Protein AF-A0A930FH97-F1 (afdb_monomer_lite)

Foldseek 3Di:
DKKKWFADPVRPDIDIDDDPALLRVLVVCCVVQLAPDCLPCVGLLVVLLLVQDVVSVVCVVVVVNVVNVVDDVVVSSVPDDRVSSVVRSVSSCVRTNPMDMDDD

Radius of gyration: 14.09 Å; chains: 1; bounding box: 32×29×38 Å

pLDDT: mean 94.93, std 4.22, range [73.31, 98.31]

Structure (mmCIF, N/CA/C/O backbone):
data_AF-A0A930FH97-F1
#
_entry.id   AF-A0A930FH97-F1
#
loop_
_atom_site.group_PDB
_atom_site.id
_atom_site.type_symbol
_atom_site.label_atom_id
_atom_site.label_alt_id
_atom_site.label_comp_id
_atom_site.label_asym_id
_atom_site.label_entity_id
_atom_site.label_seq_id
_atom_site.pdbx_PDB_ins_code
_atom_site.Cartn_x
_atom_site.Cartn_y
_atom_site.Cartn_z
_atom_site.occupancy
_atom_site.B_iso_or_equiv
_atom_site.auth_seq_id
_atom_site.auth_comp_id
_atom_site.auth_asym_id
_atom_site.auth_atom_id
_atom_site.pdbx_PDB_model_num
ATOM 1 N N . MET A 1 1 ? -4.223 12.915 -12.796 1.00 92.00 1 MET A N 1
ATOM 2 C CA . MET A 1 1 ? -3.837 11.522 -13.110 1.00 92.00 1 MET A CA 1
ATOM 3 C C . MET A 1 1 ? -2.421 11.272 -12.602 1.00 92.00 1 MET A C 1
ATOM 5 O O . MET A 1 1 ? -1.574 12.153 -12.712 1.00 92.00 1 MET A O 1
ATOM 9 N N . ILE A 1 2 ? -2.142 10.097 -12.043 1.00 96.81 2 ILE A N 1
ATOM 10 C CA . ILE A 1 2 ? -0.830 9.732 -11.492 1.00 96.81 2 ILE A CA 1
ATOM 11 C C . ILE A 1 2 ? -0.164 8.732 -12.429 1.00 96.81 2 ILE A C 1
ATOM 13 O O . ILE A 1 2 ? -0.766 7.725 -12.793 1.00 96.81 2 ILE A O 1
ATOM 17 N N . LYS A 1 3 ? 1.092 8.997 -12.790 1.00 96.88 3 LYS A N 1
ATOM 18 C CA . LYS A 1 3 ? 1.961 8.041 -13.479 1.00 96.88 3 LY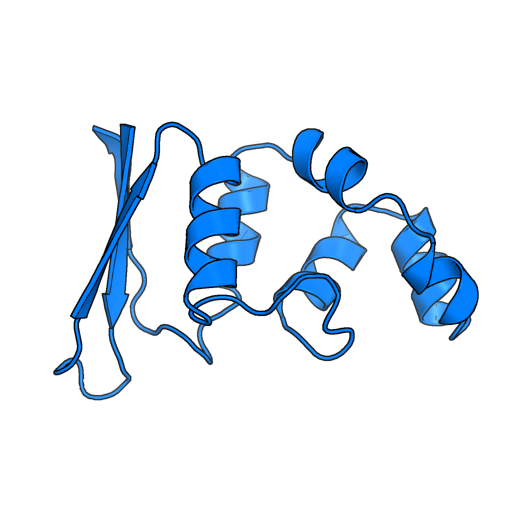S A CA 1
ATOM 19 C C . LYS A 1 3 ? 3.033 7.554 -12.523 1.00 96.88 3 LYS A C 1
ATOM 21 O O . LYS A 1 3 ? 3.795 8.363 -11.993 1.00 96.88 3 LYS A O 1
ATOM 26 N N . TRP A 1 4 ? 3.114 6.247 -12.343 1.00 97.38 4 TRP A N 1
ATOM 27 C CA . TRP A 1 4 ? 4.153 5.590 -11.568 1.00 97.38 4 TRP A CA 1
ATOM 28 C C . TRP A 1 4 ? 5.121 4.860 -12.484 1.00 97.38 4 TRP A C 1
ATOM 30 O O . TRP A 1 4 ? 4.723 4.263 -13.487 1.00 97.38 4 TRP A O 1
ATOM 40 N N . ILE A 1 5 ? 6.395 4.898 -12.111 1.00 95.81 5 ILE A N 1
ATOM 41 C CA . ILE A 1 5 ? 7.448 4.097 -12.720 1.00 95.81 5 ILE A CA 1
ATOM 42 C C . ILE A 1 5 ? 8.203 3.346 -11.630 1.00 95.81 5 ILE A C 1
ATOM 44 O O . ILE A 1 5 ? 8.448 3.889 -10.555 1.00 95.81 5 ILE A O 1
ATOM 48 N N . GLY A 1 6 ? 8.627 2.129 -11.940 1.00 94.44 6 GLY A N 1
ATOM 49 C CA . GLY A 1 6 ? 9.527 1.336 -11.110 1.00 94.44 6 GLY A CA 1
ATOM 50 C C . GLY A 1 6 ? 10.436 0.491 -11.987 1.00 94.44 6 GLY A C 1
ATOM 51 O O . GLY A 1 6 ? 10.152 0.268 -13.166 1.00 94.44 6 GLY A O 1
ATOM 52 N N . THR A 1 7 ? 11.552 0.032 -11.437 1.00 93.50 7 THR A N 1
ATOM 53 C CA . THR A 1 7 ? 12.530 -0.773 -12.176 1.00 93.50 7 THR A CA 1
ATOM 54 C C . THR A 1 7 ? 13.133 -1.861 -11.306 1.00 93.50 7 THR A C 1
ATOM 56 O O . THR A 1 7 ? 13.104 -1.771 -10.082 1.00 93.50 7 THR A O 1
ATOM 59 N N . ASP A 1 8 ? 13.693 -2.897 -11.918 1.00 91.00 8 ASP A N 1
ATOM 60 C CA . ASP A 1 8 ? 14.499 -3.863 -11.179 1.00 91.00 8 ASP A CA 1
ATOM 61 C C . ASP A 1 8 ? 15.852 -3.250 -10.764 1.00 91.00 8 ASP A C 1
ATOM 63 O O . ASP A 1 8 ? 16.242 -2.168 -11.214 1.00 91.00 8 ASP A O 1
ATOM 67 N N . THR A 1 9 ? 16.617 -3.949 -9.923 1.00 88.25 9 THR A N 1
ATOM 68 C CA . THR A 1 9 ? 17.932 -3.466 -9.461 1.00 88.25 9 THR A CA 1
ATOM 69 C C . THR A 1 9 ? 18.913 -3.207 -10.606 1.00 88.25 9 THR A C 1
ATOM 71 O O . THR A 1 9 ? 19.744 -2.303 -10.505 1.00 88.25 9 THR A O 1
ATOM 74 N N . SER A 1 10 ? 18.805 -3.954 -11.713 1.00 86.94 10 SER A N 1
ATOM 75 C CA . SER A 1 10 ? 19.647 -3.769 -12.901 1.00 86.94 10 SER A CA 1
ATOM 76 C C . SER A 1 10 ? 19.189 -2.621 -13.812 1.00 86.94 10 SER A C 1
ATOM 78 O O . SER A 1 10 ? 19.916 -2.239 -14.732 1.00 86.94 10 SER A O 1
ATOM 80 N N . ARG A 1 11 ? 18.011 -2.034 -13.544 1.00 86.00 11 ARG A N 1
ATOM 81 C CA . ARG A 1 11 ? 17.335 -1.000 -14.349 1.00 86.00 11 ARG A CA 1
ATOM 82 C C . ARG A 1 11 ? 17.011 -1.427 -15.785 1.00 86.00 11 ARG A C 1
ATOM 84 O O . ARG A 1 11 ? 16.766 -0.568 -16.642 1.00 86.00 11 ARG A O 1
ATOM 91 N N . PHE A 1 12 ? 17.027 -2.727 -16.061 1.00 89.75 12 PHE A N 1
ATOM 92 C CA . PHE A 1 12 ? 16.706 -3.282 -17.370 1.00 89.75 12 PHE A CA 1
ATOM 93 C C . PHE A 1 12 ? 15.195 -3.421 -17.545 1.00 89.75 12 PHE A C 1
ATOM 95 O O . PHE A 1 12 ? 14.641 -2.999 -18.562 1.00 89.75 12 PHE A O 1
ATOM 102 N N . ILE A 1 13 ? 14.523 -3.970 -16.534 1.00 91.38 13 ILE A N 1
ATOM 103 C CA . ILE A 1 13 ? 13.072 -4.106 -16.517 1.00 91.38 13 ILE A CA 1
ATOM 104 C C . ILE A 1 13 ? 12.489 -2.796 -16.003 1.00 91.38 13 ILE A C 1
ATOM 106 O O . ILE A 1 13 ? 12.891 -2.280 -14.962 1.00 91.38 13 ILE A O 1
ATOM 110 N N . LYS A 1 14 ? 11.535 -2.252 -16.760 1.00 93.38 14 LYS A N 1
ATOM 111 C CA . LYS A 1 14 ? 10.814 -1.032 -16.407 1.00 93.38 14 LYS A CA 1
ATOM 112 C C . LYS A 1 14 ? 9.329 -1.326 -16.358 1.00 93.38 14 LYS A C 1
ATOM 114 O O . LYS A 1 14 ? 8.749 -1.770 -17.350 1.00 93.38 14 LYS A O 1
ATOM 119 N N . TRP A 1 15 ? 8.724 -1.034 -15.222 1.00 95.12 15 TRP A N 1
ATOM 120 C CA . TRP A 1 15 ? 7.287 -1.069 -15.029 1.00 95.12 15 TRP A CA 1
ATOM 121 C C . TRP A 1 15 ? 6.748 0.353 -15.053 1.00 95.12 15 TRP A C 1
ATOM 123 O O . TRP A 1 15 ? 7.404 1.287 -14.595 1.00 95.12 15 TRP A O 1
ATOM 133 N N . ASN A 1 16 ? 5.558 0.504 -15.621 1.00 95.31 16 ASN A N 1
ATOM 134 C CA . ASN A 1 16 ? 4.821 1.755 -15.628 1.00 95.31 16 ASN A CA 1
ATOM 135 C C . ASN A 1 16 ? 3.371 1.430 -15.290 1.00 95.31 16 ASN A C 1
ATOM 137 O O . ASN A 1 16 ? 2.855 0.422 -15.779 1.00 95.31 16 ASN A O 1
ATOM 141 N N . GLU A 1 17 ? 2.751 2.286 -14.490 1.00 96.94 17 GLU A N 1
ATOM 142 C CA . GLU A 1 17 ? 1.336 2.216 -14.143 1.00 96.94 17 GLU A CA 1
ATOM 143 C C . GLU A 1 17 ? 0.719 3.609 -14.130 1.00 96.94 17 GLU A C 1
ATOM 145 O O . GLU A 1 17 ? 1.391 4.599 -13.834 1.00 96.94 17 GLU A O 1
ATOM 150 N N . GLU A 1 18 ? -0.568 3.680 -14.458 1.00 97.19 18 GLU A N 1
ATOM 151 C CA . GLU A 1 18 ? -1.335 4.925 -14.435 1.00 97.19 18 GLU A CA 1
ATOM 152 C C . GLU A 1 18 ? -2.640 4.716 -13.664 1.00 97.19 18 GLU A C 1
ATOM 154 O O . GLU A 1 18 ? -3.298 3.682 -13.803 1.00 97.19 18 GLU A O 1
ATOM 159 N N . ALA A 1 19 ? -3.016 5.688 -12.839 1.00 97.56 19 ALA A N 1
ATOM 160 C CA . ALA A 1 19 ? -4.229 5.647 -12.026 1.00 97.56 19 ALA A CA 1
ATOM 161 C C . ALA A 1 19 ? -4.762 7.061 -11.765 1.00 97.56 19 ALA A C 1
ATOM 163 O O . ALA A 1 19 ? -4.012 8.038 -11.843 1.00 97.56 19 ALA A O 1
ATOM 164 N N . GLU A 1 20 ? -6.042 7.187 -11.422 1.00 97.38 20 GLU A N 1
ATOM 165 C CA . GLU A 1 20 ? -6.631 8.487 -11.085 1.00 97.38 20 GLU A CA 1
ATOM 166 C C . GLU A 1 20 ? -6.345 8.901 -9.640 1.00 97.38 20 GLU A C 1
ATOM 168 O O . GLU A 1 20 ? -6.258 10.092 -9.346 1.00 97.38 20 GLU A O 1
ATOM 173 N N . THR A 1 21 ? -6.147 7.929 -8.745 1.00 97.25 21 THR A N 1
ATOM 174 C CA . THR A 1 21 ? -5.846 8.160 -7.323 1.00 97.25 21 THR A CA 1
ATOM 175 C C . THR A 1 21 ? -4.689 7.284 -6.846 1.00 97.25 21 THR A C 1
ATOM 177 O O . THR A 1 21 ? -4.411 6.237 -7.435 1.00 97.25 21 THR A O 1
ATOM 180 N N . TYR A 1 22 ? -4.020 7.683 -5.759 1.00 97.81 22 TYR A N 1
ATOM 181 C CA . TYR A 1 22 ? -2.958 6.864 -5.166 1.00 97.81 22 TYR A CA 1
ATOM 182 C C . TYR A 1 22 ? -3.498 5.533 -4.624 1.00 97.81 22 TYR A C 1
ATOM 184 O O . TYR A 1 22 ? -2.801 4.526 -4.700 1.00 97.81 22 TYR A O 1
ATOM 192 N N . LEU A 1 23 ? -4.747 5.497 -4.142 1.00 97.75 23 LEU A N 1
ATOM 193 C CA . LEU A 1 23 ? -5.398 4.259 -3.700 1.00 97.75 23 LEU A CA 1
ATOM 194 C C . LEU A 1 23 ? -5.595 3.270 -4.855 1.00 97.75 23 LEU A C 1
ATOM 196 O O . LEU A 1 23 ? -5.260 2.095 -4.735 1.00 97.75 23 LEU A O 1
ATOM 200 N N . GLU A 1 24 ? -6.099 3.749 -5.993 1.00 98.12 24 GLU A N 1
ATOM 201 C CA . GLU A 1 24 ? -6.220 2.920 -7.195 1.00 98.12 24 GLU A CA 1
ATOM 202 C C . GLU A 1 24 ? -4.842 2.429 -7.664 1.00 98.12 24 GLU A C 1
ATOM 204 O O . GLU A 1 24 ? -4.692 1.262 -8.027 1.00 98.12 24 GLU A O 1
ATOM 209 N N . LEU A 1 25 ? -3.825 3.297 -7.613 1.00 98.19 25 LEU A N 1
ATOM 210 C CA . LEU A 1 25 ? -2.454 2.918 -7.942 1.00 98.19 25 LEU A CA 1
ATOM 211 C C . LEU A 1 25 ? -1.934 1.806 -7.023 1.00 98.19 25 LEU A C 1
ATOM 213 O O . LEU A 1 25 ? -1.374 0.834 -7.523 1.00 98.19 25 LEU A O 1
ATOM 217 N N . LEU A 1 26 ? -2.135 1.920 -5.706 1.00 98.00 26 LEU A N 1
ATOM 218 C CA . LEU A 1 26 ? -1.734 0.896 -4.739 1.00 98.00 26 LEU A CA 1
ATOM 219 C C . LEU A 1 26 ? -2.325 -0.468 -5.113 1.00 98.00 26 LEU A C 1
ATOM 221 O O . LEU A 1 26 ? -1.586 -1.446 -5.203 1.00 98.00 26 LEU A O 1
ATOM 225 N N . TYR A 1 27 ? -3.629 -0.527 -5.400 1.00 97.88 27 TYR A N 1
ATOM 226 C CA . TYR A 1 27 ? -4.290 -1.776 -5.783 1.00 97.88 27 TYR A CA 1
ATOM 227 C C . TYR A 1 27 ? -3.723 -2.380 -7.072 1.00 97.88 27 TYR A C 1
ATOM 229 O O . TYR A 1 27 ? -3.452 -3.580 -7.104 1.00 97.88 27 TYR A O 1
ATOM 237 N N . LYS A 1 28 ? -3.456 -1.566 -8.102 1.00 97.88 28 LYS A N 1
ATOM 238 C CA . LYS A 1 28 ? -2.811 -2.046 -9.340 1.00 97.88 28 LYS A CA 1
ATOM 239 C C . LYS A 1 28 ? -1.416 -2.613 -9.082 1.00 97.88 28 LYS A C 1
ATOM 241 O O . LYS A 1 28 ? -1.041 -3.632 -9.660 1.00 97.88 28 LYS A O 1
ATOM 246 N N . LEU A 1 29 ? -0.631 -1.965 -8.223 1.00 97.50 29 LEU A N 1
ATOM 247 C CA . LEU A 1 29 ? 0.723 -2.422 -7.906 1.00 97.50 29 LEU A CA 1
ATOM 248 C C . LEU A 1 29 ? 0.723 -3.717 -7.084 1.00 97.50 29 LEU A C 1
ATOM 250 O O . LEU A 1 29 ? 1.579 -4.569 -7.331 1.00 97.50 29 LEU A O 1
ATOM 254 N N . ILE A 1 30 ? -0.249 -3.896 -6.182 1.00 96.94 30 ILE A N 1
ATOM 255 C CA . ILE A 1 30 ? -0.471 -5.158 -5.458 1.00 96.94 30 ILE A CA 1
ATOM 256 C C . ILE A 1 30 ? -0.849 -6.276 -6.431 1.00 96.94 30 ILE A C 1
ATOM 258 O O . ILE A 1 30 ? -0.213 -7.327 -6.430 1.00 96.94 30 ILE A O 1
ATOM 262 N N . GLU A 1 31 ? -1.817 -6.042 -7.324 1.00 96.69 31 GLU A N 1
ATOM 263 C CA . GLU A 1 31 ? -2.250 -7.035 -8.322 1.00 96.69 31 GLU A CA 1
ATOM 264 C C . GLU A 1 31 ? -1.086 -7.506 -9.211 1.00 96.69 31 GLU A C 1
ATOM 266 O O . GLU A 1 31 ? -0.996 -8.675 -9.588 1.00 96.69 31 GLU A O 1
ATOM 271 N N . ARG A 1 32 ? -0.147 -6.603 -9.513 1.00 95.25 32 ARG A N 1
ATOM 272 C CA . ARG A 1 32 ? 1.058 -6.908 -10.295 1.00 95.25 32 ARG A CA 1
ATOM 273 C C . ARG A 1 32 ? 2.201 -7.531 -9.491 1.00 95.25 32 ARG A C 1
ATOM 275 O O . ARG A 1 32 ? 3.219 -7.867 -10.097 1.00 95.25 32 ARG A O 1
ATOM 282 N N . GLY A 1 33 ? 2.071 -7.658 -8.171 1.00 94.25 33 GLY A N 1
ATOM 283 C CA . GLY A 1 33 ? 3.133 -8.140 -7.285 1.00 94.25 33 GLY A CA 1
ATOM 284 C C . GLY A 1 33 ? 4.335 -7.194 -7.188 1.00 94.25 33 GLY A C 1
ATOM 285 O O . GLY A 1 33 ? 5.442 -7.631 -6.893 1.00 94.25 33 GLY A O 1
ATOM 286 N N . LEU A 1 34 ? 4.141 -5.904 -7.482 1.00 95.25 34 LEU A N 1
ATOM 287 C CA . LEU A 1 34 ? 5.172 -4.862 -7.365 1.00 95.25 34 LEU A CA 1
ATOM 288 C C . LEU A 1 34 ? 5.160 -4.193 -5.984 1.00 95.25 34 LEU A C 1
ATOM 290 O O . LEU A 1 34 ? 6.114 -3.514 -5.614 1.00 95.25 34 LEU A O 1
ATOM 294 N N . 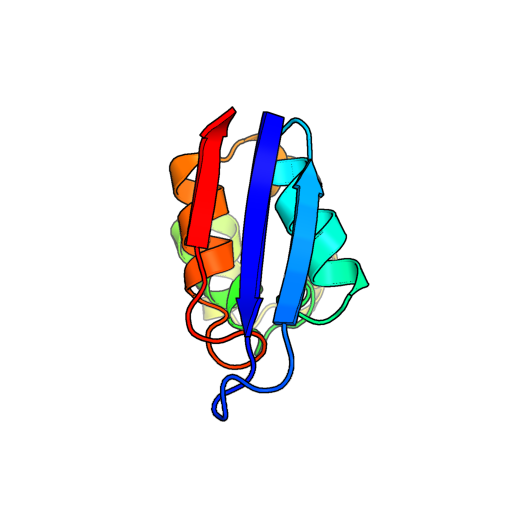VAL A 1 35 ? 4.081 -4.400 -5.234 1.00 96.56 35 VAL A N 1
ATOM 295 C CA . VAL A 1 35 ? 3.870 -4.003 -3.842 1.00 96.56 35 VAL A CA 1
ATOM 296 C C . VAL A 1 35 ? 3.295 -5.223 -3.119 1.00 96.56 35 VAL A C 1
ATOM 298 O O . VAL A 1 35 ? 2.478 -5.937 -3.699 1.00 96.56 35 VAL A O 1
ATOM 301 N N . HIS A 1 36 ? 3.736 -5.494 -1.889 1.00 96.75 36 HIS A N 1
ATOM 302 C CA . HIS A 1 36 ? 3.204 -6.599 -1.092 1.00 96.75 36 HIS A CA 1
ATOM 303 C C . HIS A 1 36 ? 1.707 -6.410 -0.837 1.00 96.75 36 HIS A C 1
ATOM 305 O O . HIS A 1 36 ? 1.241 -5.290 -0.609 1.00 96.75 36 HIS A O 1
ATOM 311 N N . ASP A 1 37 ? 0.962 -7.511 -0.840 1.00 95.31 37 ASP A N 1
ATOM 312 C CA . ASP A 1 37 ? -0.435 -7.511 -0.417 1.00 95.31 37 ASP A CA 1
ATOM 313 C C . ASP A 1 37 ? -0.525 -7.083 1.060 1.00 95.31 37 ASP A C 1
ATOM 315 O O . ASP A 1 37 ? 0.305 -7.475 1.877 1.00 95.31 37 ASP A O 1
ATOM 319 N N . TYR A 1 38 ? -1.518 -6.275 1.430 1.00 93.31 38 TYR A N 1
ATOM 320 C CA . TYR A 1 38 ? -1.726 -5.884 2.831 1.00 93.31 38 TYR A CA 1
ATOM 321 C C . TYR A 1 38 ? -2.204 -7.049 3.716 1.00 93.31 38 TYR A C 1
ATOM 323 O O . TYR A 1 38 ? -2.214 -6.920 4.938 1.00 93.31 38 TYR A O 1
ATOM 331 N N . LEU A 1 39 ? -2.594 -8.180 3.120 1.00 93.06 39 LEU A N 1
ATOM 332 C CA . LEU A 1 39 ? -2.861 -9.440 3.814 1.00 93.06 39 LEU A CA 1
ATOM 333 C C . LEU A 1 39 ? -1.596 -10.285 4.037 1.00 93.06 39 LEU A C 1
ATOM 335 O O . LEU A 1 39 ? -1.644 -11.256 4.798 1.00 93.06 39 LEU A O 1
ATOM 339 N N . ASP A 1 40 ? -0.476 -9.936 3.396 1.00 95.12 40 ASP A N 1
ATOM 340 C CA . ASP A 1 40 ? 0.829 -10.520 3.690 1.00 95.12 40 ASP A CA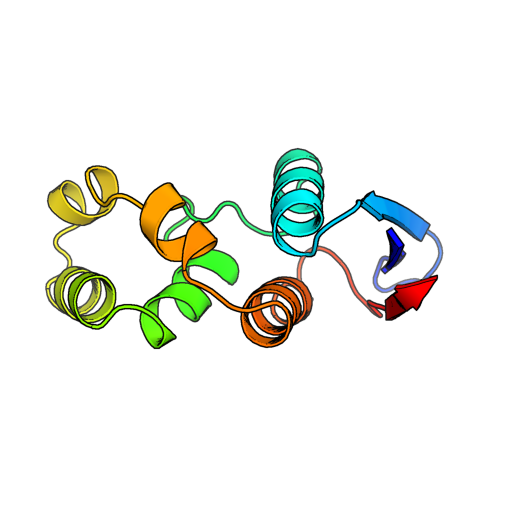 1
ATOM 341 C C . ASP A 1 40 ? 1.393 -9.874 4.958 1.00 95.12 40 ASP A C 1
ATOM 343 O O . ASP A 1 40 ? 1.927 -8.766 4.934 1.00 95.12 40 ASP A O 1
ATOM 347 N N . LEU A 1 41 ? 1.242 -10.569 6.087 1.00 94.56 41 LEU A N 1
ATOM 348 C CA . LEU A 1 41 ? 1.601 -10.044 7.406 1.00 94.56 41 LEU A CA 1
ATOM 349 C C . LEU A 1 41 ? 3.111 -9.846 7.600 1.00 94.56 41 LEU A C 1
ATOM 351 O O . LEU A 1 41 ? 3.501 -9.184 8.557 1.00 94.56 41 LEU A O 1
ATOM 355 N N . GLU A 1 42 ? 3.943 -10.419 6.728 1.00 93.31 42 GLU A N 1
ATOM 356 C CA . GLU A 1 42 ? 5.396 -10.194 6.701 1.00 93.31 42 GLU A CA 1
ATOM 357 C C . GLU A 1 42 ? 5.794 -9.128 5.664 1.00 93.31 42 GLU A C 1
ATOM 359 O O . GLU A 1 42 ? 6.955 -8.720 5.598 1.00 93.31 42 GLU A O 1
ATOM 364 N N . GLY A 1 43 ? 4.837 -8.676 4.849 1.00 94.25 43 GLY A N 1
ATOM 365 C CA . GLY A 1 43 ? 5.050 -7.738 3.760 1.00 94.25 43 GLY A CA 1
ATOM 366 C C . GLY A 1 43 ? 5.169 -6.289 4.227 1.00 94.25 43 GLY A C 1
ATOM 367 O O . GLY A 1 43 ? 4.502 -5.844 5.166 1.00 94.25 43 GLY A O 1
ATOM 368 N N . ASP A 1 44 ? 5.973 -5.513 3.495 1.00 95.56 44 ASP A N 1
ATOM 369 C CA . ASP A 1 44 ? 6.234 -4.095 3.789 1.00 95.56 44 ASP A CA 1
ATOM 370 C C . ASP A 1 44 ? 4.935 -3.278 3.917 1.00 95.56 44 ASP A C 1
ATOM 372 O O . ASP A 1 44 ? 4.803 -2.435 4.802 1.00 95.56 44 ASP A O 1
ATOM 376 N N . THR A 1 45 ? 3.940 -3.568 3.071 1.00 96.50 45 THR A N 1
ATOM 377 C CA . THR A 1 45 ? 2.632 -2.900 3.092 1.00 96.50 45 THR A CA 1
ATOM 378 C C . THR A 1 45 ? 1.911 -3.090 4.424 1.00 96.50 45 THR A C 1
ATOM 380 O O . THR A 1 45 ? 1.434 -2.115 5.002 1.00 96.50 45 THR A O 1
ATOM 383 N N . PHE A 1 46 ? 1.827 -4.324 4.934 1.00 97.00 46 PHE A N 1
ATOM 384 C CA . PHE A 1 46 ? 1.172 -4.590 6.215 1.00 97.00 46 PHE A CA 1
ATOM 385 C C . PHE A 1 46 ? 1.899 -3.882 7.360 1.00 97.00 46 PHE A C 1
ATOM 387 O O . PHE A 1 46 ? 1.265 -3.238 8.197 1.00 97.00 46 PHE A O 1
ATOM 394 N N . HIS A 1 47 ? 3.232 -3.950 7.360 1.00 96.06 47 HIS A N 1
ATOM 395 C CA . HIS A 1 47 ? 4.070 -3.310 8.368 1.00 96.06 47 HIS A CA 1
ATOM 396 C C . HIS A 1 47 ? 3.877 -1.790 8.406 1.00 96.06 47 HIS A C 1
ATOM 398 O O . HIS A 1 47 ? 3.763 -1.215 9.492 1.00 96.06 47 HIS A O 1
ATOM 404 N N . ASP A 1 48 ? 3.775 -1.140 7.247 1.00 96.31 48 ASP A N 1
ATOM 405 C CA . ASP A 1 48 ? 3.501 0.294 7.184 1.00 96.31 48 ASP A CA 1
ATOM 406 C C . ASP A 1 48 ? 2.097 0.643 7.690 1.00 96.31 48 ASP A C 1
ATOM 408 O O . ASP A 1 48 ? 1.933 1.641 8.398 1.00 96.31 48 ASP A O 1
ATOM 412 N N . LEU A 1 49 ? 1.087 -0.189 7.401 1.00 97.50 49 LEU A N 1
ATOM 413 C CA . LEU A 1 49 ? -0.292 0.028 7.858 1.00 97.50 49 LEU A CA 1
ATOM 414 C C . LEU A 1 49 ? -0.441 0.014 9.384 1.00 97.50 49 LEU A C 1
ATOM 416 O O . LEU A 1 49 ? -1.336 0.684 9.910 1.00 97.50 49 LEU A O 1
ATOM 420 N N . LEU A 1 50 ? 0.460 -0.658 10.110 1.00 97.31 50 LEU A N 1
ATOM 421 C CA . LEU A 1 50 ? 0.504 -0.603 11.577 1.00 97.31 50 LEU A CA 1
ATOM 422 C C . LEU A 1 50 ? 0.674 0.832 12.098 1.00 97.31 50 LEU A C 1
ATOM 424 O O . LEU A 1 50 ? 0.146 1.168 13.155 1.00 97.31 50 LEU A O 1
ATOM 428 N N . ASN A 1 51 ? 1.355 1.704 11.347 1.00 97.12 51 ASN A N 1
ATOM 429 C CA . ASN A 1 51 ? 1.567 3.100 11.739 1.00 97.12 51 ASN A CA 1
ATOM 430 C C . ASN A 1 51 ? 0.302 3.964 11.613 1.00 97.12 51 ASN A C 1
ATOM 432 O O . ASN A 1 51 ? 0.264 5.079 12.137 1.00 97.12 51 ASN A O 1
ATOM 436 N N . TYR A 1 52 ? -0.727 3.475 10.916 1.00 97.56 52 TYR A N 1
ATOM 437 C CA . TYR A 1 52 ? -1.939 4.237 10.610 1.00 97.56 52 TYR A CA 1
ATOM 438 C C . TYR A 1 52 ? -3.188 3.728 11.334 1.00 97.56 52 TYR A C 1
ATOM 440 O O . TYR A 1 52 ? -4.222 4.392 11.301 1.00 97.56 52 TYR A O 1
ATOM 448 N N . SER A 1 53 ? -3.101 2.596 12.038 1.00 97.62 53 SER A N 1
ATOM 449 C CA . SER A 1 53 ? -4.194 2.068 12.853 1.00 97.62 53 SER A CA 1
ATOM 450 C C . SER A 1 53 ? -3.681 1.536 14.183 1.00 97.62 53 SER A C 1
ATOM 452 O O . SER A 1 53 ? -3.034 0.494 14.254 1.00 97.62 53 SER A O 1
ATOM 454 N N . LYS A 1 54 ? -4.043 2.229 15.269 1.00 97.69 54 LYS A N 1
ATOM 455 C CA . LYS A 1 54 ? -3.731 1.787 16.634 1.00 97.69 54 LYS A CA 1
ATOM 456 C C . LYS A 1 54 ? -4.357 0.426 16.948 1.00 97.69 54 LYS A C 1
ATOM 458 O O . LYS A 1 54 ? -3.749 -0.385 17.635 1.00 97.69 54 LYS A O 1
ATOM 463 N N . GLU A 1 55 ? -5.567 0.179 16.451 1.00 97.94 55 GLU A N 1
ATOM 464 C CA . GLU A 1 55 ? -6.230 -1.116 16.604 1.00 97.94 55 GLU A CA 1
ATOM 465 C C . GLU A 1 55 ? -5.403 -2.226 15.953 1.00 97.94 55 GLU A C 1
ATOM 467 O O . GLU A 1 55 ? -5.073 -3.210 16.613 1.00 97.94 55 GLU A O 1
ATOM 472 N N . LEU A 1 56 ? -5.001 -2.037 14.694 1.00 97.81 56 LEU A N 1
ATOM 473 C CA . LEU A 1 56 ? -4.205 -3.019 13.962 1.00 97.81 56 LEU A CA 1
ATOM 474 C C . LEU A 1 56 ? -2.837 -3.245 14.625 1.00 97.81 56 LEU A C 1
ATOM 476 O O . LEU A 1 56 ? -2.411 -4.388 14.791 1.00 97.81 56 LEU A O 1
ATOM 480 N N . GLU A 1 57 ? -2.181 -2.173 15.077 1.00 98.12 57 GLU A N 1
ATOM 481 C CA . GLU A 1 57 ? -0.928 -2.236 15.837 1.00 98.12 57 GLU A CA 1
ATOM 482 C C . GLU A 1 57 ? -1.079 -3.070 17.122 1.00 98.12 57 GLU A C 1
ATOM 484 O O . GLU A 1 57 ? -0.240 -3.922 17.428 1.00 98.12 57 GLU A O 1
ATOM 489 N N . GLU A 1 58 ? -2.153 -2.852 17.886 1.00 98.31 58 GLU A N 1
ATOM 490 C CA . GLU A 1 58 ? -2.436 -3.604 19.109 1.00 98.31 58 GLU A CA 1
ATOM 491 C C . GLU A 1 58 ? -2.741 -5.079 18.832 1.00 98.31 58 GLU A C 1
ATOM 493 O O . GLU A 1 58 ? -2.309 -5.941 19.604 1.00 98.31 58 GLU A O 1
ATOM 498 N N . LEU A 1 59 ? -3.469 -5.380 17.753 1.00 97.94 59 LEU A N 1
ATOM 499 C CA . LEU A 1 59 ? -3.728 -6.754 17.324 1.00 97.94 59 LEU A CA 1
ATOM 500 C C . LEU A 1 59 ? -2.427 -7.467 16.938 1.00 97.94 59 LEU A C 1
ATOM 502 O O . LEU A 1 59 ? -2.210 -8.597 17.381 1.00 97.94 59 LEU A O 1
ATOM 506 N N . ASN A 1 60 ? -1.543 -6.792 16.194 1.00 97.12 60 ASN A N 1
ATOM 507 C CA . ASN A 1 60 ? -0.243 -7.328 15.793 1.00 97.12 60 ASN A CA 1
ATOM 508 C C . ASN A 1 60 ? 0.667 -7.600 17.000 1.00 97.12 60 ASN A C 1
ATOM 510 O O . ASN A 1 60 ? 1.214 -8.690 17.129 1.00 97.12 60 ASN A O 1
ATOM 514 N N . LYS A 1 61 ? 0.755 -6.663 17.956 1.00 97.38 61 LYS A N 1
ATOM 515 C CA . LYS A 1 61 ? 1.533 -6.840 19.202 1.00 97.38 61 LYS A CA 1
ATOM 516 C C . LYS A 1 61 ? 1.057 -8.008 20.066 1.00 97.38 61 LYS A C 1
ATOM 518 O O . LYS A 1 61 ? 1.845 -8.569 20.820 1.00 97.38 61 LYS A O 1
ATOM 523 N N . LYS A 1 62 ? -0.237 -8.329 20.010 1.00 97.69 62 LYS A N 1
ATOM 524 C CA . LYS A 1 62 ? -0.842 -9.461 20.730 1.00 97.69 62 LYS A CA 1
ATOM 525 C C . LYS A 1 62 ? -0.781 -10.767 19.935 1.00 97.69 62 LYS A C 1
ATOM 527 O O . LYS A 1 62 ? -1.317 -11.760 20.418 1.00 97.69 62 LYS A O 1
ATOM 532 N N . GLU A 1 63 ? -0.203 -10.748 18.732 1.00 96.69 63 GLU A N 1
ATOM 533 C CA . GLU A 1 63 ? -0.162 -11.884 17.805 1.00 96.69 63 GLU A CA 1
ATOM 534 C C . GLU A 1 63 ? -1.567 -12.466 17.536 1.00 96.69 63 GLU A C 1
ATOM 536 O O . GLU A 1 63 ? -1.756 -13.668 17.344 1.00 96.69 63 GLU A O 1
ATOM 541 N N . ASN A 1 64 ? -2.603 -11.612 17.537 1.00 97.06 64 ASN A N 1
ATOM 542 C CA . ASN A 1 64 ? -3.988 -12.045 17.339 1.00 97.06 64 ASN A CA 1
ATOM 543 C C . ASN A 1 64 ? -4.333 -12.134 15.845 1.00 97.06 64 ASN A C 1
ATOM 545 O O . ASN A 1 64 ? -5.158 -11.381 15.326 1.00 97.06 64 ASN A O 1
ATOM 549 N N . TYR A 1 65 ? -3.701 -13.078 15.150 1.00 94.38 65 TYR A N 1
ATOM 550 C CA . TYR A 1 65 ? -3.816 -13.229 13.696 1.00 94.38 65 TYR A CA 1
ATOM 551 C C . TYR A 1 65 ? -5.237 -13.524 13.205 1.00 94.38 65 TYR A C 1
ATOM 553 O O . TYR A 1 65 ? -5.581 -13.165 12.082 1.00 94.38 65 TYR A O 1
ATOM 561 N N . ASN A 1 66 ? -6.082 -14.145 14.035 1.00 95.88 66 ASN A N 1
ATOM 562 C CA . ASN A 1 66 ? -7.485 -14.371 13.686 1.00 95.88 66 ASN A CA 1
ATOM 563 C C . ASN A 1 66 ? -8.239 -13.044 13.555 1.00 95.88 66 ASN A C 1
ATOM 565 O O . ASN A 1 66 ? -8.917 -12.834 12.558 1.00 95.88 66 ASN A O 1
ATOM 569 N N . ALA A 1 67 ? -8.058 -12.130 14.512 1.00 96.88 67 ALA A N 1
ATOM 570 C CA . ALA A 1 67 ? -8.670 -10.806 14.445 1.00 96.88 67 ALA A CA 1
ATOM 571 C C . ALA A 1 67 ? -8.071 -9.948 13.321 1.00 96.88 67 ALA A C 1
ATOM 573 O O . ALA A 1 67 ? -8.797 -9.204 12.675 1.00 96.88 67 ALA A O 1
ATOM 574 N N . ILE A 1 68 ? -6.768 -10.081 13.041 1.00 97.12 68 ILE A N 1
ATOM 575 C CA . ILE A 1 68 ? -6.130 -9.380 11.914 1.00 97.12 68 ILE A CA 1
ATOM 576 C C . ILE A 1 68 ? -6.742 -9.823 10.579 1.00 97.12 68 ILE A C 1
ATOM 578 O O . ILE A 1 68 ? -7.009 -8.984 9.730 1.00 97.12 68 ILE A O 1
ATOM 582 N N . ARG A 1 69 ? -7.031 -11.118 10.393 1.00 94.50 69 ARG A N 1
ATOM 583 C CA . ARG A 1 69 ? -7.697 -11.618 9.173 1.00 94.50 69 ARG A CA 1
ATOM 584 C C . ARG A 1 69 ? -9.120 -11.090 8.985 1.00 94.50 69 ARG A C 1
ATOM 586 O O . ARG A 1 69 ? -9.607 -11.080 7.860 1.00 94.50 69 ARG A O 1
ATOM 593 N N . GLU A 1 70 ? -9.779 -10.697 10.069 1.00 96.25 70 GLU A N 1
ATOM 594 C CA . GLU A 1 70 ? -11.126 -10.117 10.061 1.00 96.25 70 GLU A CA 1
ATOM 595 C C . GLU A 1 70 ? -11.107 -8.577 10.048 1.00 96.25 70 GLU A C 1
ATOM 597 O O . GLU A 1 70 ? -12.167 -7.954 9.988 1.00 96.25 70 GLU A O 1
ATOM 602 N N . PHE A 1 71 ? -9.924 -7.955 10.099 1.00 97.25 71 PHE A N 1
ATOM 603 C CA . PHE A 1 71 ? -9.772 -6.504 10.109 1.00 97.25 71 PHE A CA 1
ATOM 604 C C . PHE A 1 71 ? -10.198 -5.889 8.766 1.00 97.25 71 PHE A C 1
ATOM 606 O O . PHE A 1 71 ? -9.855 -6.388 7.693 1.00 97.25 71 PHE A O 1
ATOM 613 N N . ASP A 1 72 ? -10.924 -4.770 8.818 1.00 96.94 72 ASP A N 1
ATOM 614 C CA . ASP A 1 72 ? -11.394 -4.057 7.626 1.00 96.94 72 ASP A CA 1
ATOM 615 C C . ASP A 1 72 ? -10.289 -3.158 7.038 1.00 96.94 72 ASP A C 1
ATOM 617 O O . ASP A 1 72 ? -10.242 -1.940 7.245 1.00 96.94 72 ASP A O 1
ATOM 621 N N . PHE A 1 73 ? -9.368 -3.784 6.301 1.00 96.81 73 PHE A N 1
ATOM 622 C CA . PHE A 1 73 ? -8.271 -3.091 5.623 1.00 96.81 73 PHE A CA 1
ATOM 623 C C . PHE A 1 73 ? -8.752 -2.096 4.564 1.00 96.81 73 PHE A C 1
ATOM 625 O O . PHE A 1 73 ? -8.143 -1.041 4.409 1.00 96.81 73 PHE A O 1
ATOM 632 N N . ASP A 1 74 ? -9.842 -2.391 3.853 1.00 95.25 74 ASP A N 1
ATOM 633 C CA . ASP A 1 74 ? -10.358 -1.505 2.804 1.00 95.25 74 ASP A CA 1
ATOM 634 C C . ASP A 1 74 ? -10.868 -0.186 3.403 1.00 95.25 74 ASP A C 1
ATOM 636 O O . ASP A 1 74 ? -10.565 0.892 2.881 1.00 95.25 74 ASP A O 1
ATOM 640 N N . SER A 1 75 ? -11.557 -0.241 4.549 1.00 96.75 75 SER A N 1
ATOM 641 C CA . SER A 1 75 ? -11.928 0.971 5.285 1.00 96.75 75 SER A CA 1
ATOM 642 C C . SER A 1 75 ? -10.701 1.756 5.758 1.00 96.75 75 SER A C 1
ATOM 644 O O . SER A 1 75 ? -10.689 2.981 5.628 1.00 96.75 75 SER A O 1
ATOM 646 N N . LEU A 1 76 ? -9.660 1.088 6.276 1.00 97.81 76 LEU A N 1
ATOM 647 C CA . LEU A 1 76 ? -8.418 1.761 6.680 1.00 97.81 76 LEU A CA 1
ATOM 648 C C . LEU A 1 76 ? -7.761 2.474 5.490 1.00 97.81 76 LEU A C 1
ATOM 650 O O . LEU A 1 76 ? -7.474 3.667 5.572 1.00 97.81 76 LEU A O 1
ATOM 654 N N . LEU A 1 77 ? -7.569 1.771 4.373 1.00 97.38 77 LEU A N 1
ATOM 655 C CA . LEU A 1 77 ? -6.921 2.306 3.175 1.00 97.38 77 LEU A CA 1
ATOM 656 C C . LEU A 1 77 ? -7.669 3.515 2.599 1.00 97.38 77 LEU A C 1
ATOM 658 O O . LEU A 1 77 ? -7.038 4.493 2.204 1.00 97.38 77 LEU A O 1
ATOM 662 N N . LYS A 1 78 ? -9.007 3.498 2.612 1.00 97.00 78 LYS A N 1
ATOM 663 C CA . LYS A 1 78 ? -9.847 4.625 2.163 1.00 97.00 78 LYS A CA 1
ATOM 664 C C . LYS A 1 78 ? -9.758 5.870 3.050 1.00 97.00 78 LYS A C 1
ATOM 666 O O . LYS A 1 78 ? -10.157 6.945 2.608 1.00 97.00 78 LYS A O 1
ATOM 671 N N . GLN A 1 79 ? -9.286 5.739 4.289 1.00 97.56 79 GLN A N 1
ATOM 672 C CA . GLN A 1 79 ? -9.087 6.866 5.208 1.00 97.56 79 GLN A CA 1
ATOM 673 C C . GLN A 1 79 ? -7.697 7.499 5.078 1.00 97.56 79 GLN A C 1
ATOM 675 O O . GLN A 1 79 ? -7.491 8.613 5.566 1.00 97.56 79 GLN A O 1
ATOM 680 N N . LEU A 1 80 ? -6.750 6.809 4.436 1.00 98.12 80 LEU A N 1
ATOM 681 C CA . LEU A 1 80 ? -5.409 7.333 4.214 1.00 98.12 80 LEU A CA 1
ATOM 682 C C . LEU A 1 80 ? -5.434 8.453 3.174 1.00 98.12 80 LEU A C 1
ATOM 684 O O . LEU A 1 80 ? -6.155 8.398 2.180 1.00 98.12 80 LEU A O 1
ATOM 688 N N . ASN A 1 81 ? -4.608 9.469 3.399 1.00 97.69 81 ASN A N 1
ATOM 689 C CA . ASN A 1 81 ? -4.361 10.496 2.398 1.00 97.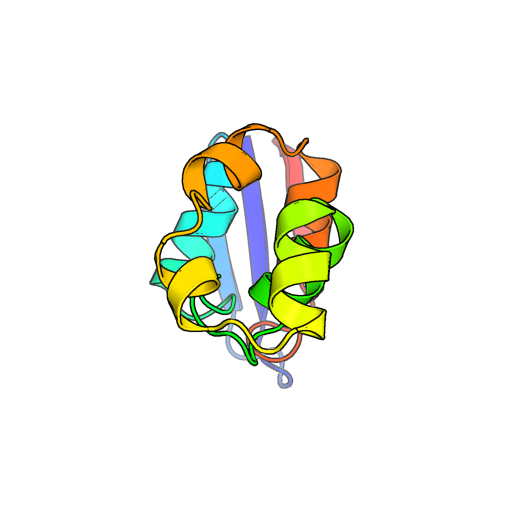69 81 ASN A CA 1
ATOM 690 C C . ASN A 1 81 ? -3.317 10.038 1.367 1.00 97.69 81 ASN A C 1
ATOM 692 O O . ASN A 1 81 ? -2.581 9.071 1.572 1.00 97.69 81 ASN A O 1
ATOM 696 N N . ASP A 1 82 ? -3.229 10.783 0.269 1.00 97.38 82 ASP A N 1
ATOM 697 C CA . ASP A 1 82 ? -2.348 10.476 -0.859 1.00 97.38 82 ASP A CA 1
ATOM 698 C C . ASP A 1 82 ? -0.875 10.304 -0.460 1.00 97.38 82 ASP A C 1
ATOM 700 O O . ASP A 1 82 ? -0.220 9.367 -0.912 1.00 97.38 82 ASP A O 1
ATOM 704 N N . GLU A 1 83 ? -0.350 11.149 0.432 1.00 96.75 83 GLU A N 1
ATOM 705 C CA . GLU A 1 83 ? 1.047 11.058 0.874 1.00 96.75 83 GLU A CA 1
ATOM 706 C C . GLU A 1 83 ? 1.301 9.816 1.744 1.00 96.75 83 GLU A C 1
ATOM 708 O O . GLU A 1 83 ? 2.373 9.213 1.660 1.00 96.75 83 GLU A O 1
ATOM 713 N N . GLN A 1 84 ? 0.315 9.368 2.526 1.00 98.06 84 GLN A N 1
ATOM 714 C CA . GLN A 1 84 ? 0.406 8.110 3.276 1.00 98.06 84 GLN A CA 1
ATOM 715 C C . GLN A 1 84 ? 0.418 6.905 2.330 1.00 98.06 84 GLN A C 1
ATOM 717 O O . GLN A 1 84 ? 1.273 6.033 2.459 1.00 98.06 84 GLN A O 1
ATOM 722 N N . ILE A 1 85 ? -0.463 6.882 1.327 1.00 97.94 85 ILE A N 1
ATOM 723 C CA . ILE A 1 85 ? -0.501 5.788 0.345 1.00 97.94 85 ILE A CA 1
ATOM 724 C C . ILE A 1 85 ? 0.778 5.760 -0.500 1.00 97.94 85 ILE A C 1
ATOM 726 O O . ILE A 1 85 ? 1.365 4.704 -0.734 1.00 97.94 85 ILE A O 1
ATOM 730 N N . LYS A 1 86 ? 1.266 6.927 -0.918 1.00 96.62 86 LYS A N 1
ATOM 731 C CA . LYS A 1 86 ? 2.550 7.066 -1.609 1.00 96.62 86 LYS A CA 1
ATOM 732 C C . LYS A 1 86 ? 3.718 6.554 -0.770 1.00 96.62 86 LYS A C 1
ATOM 734 O O . LYS A 1 86 ? 4.604 5.900 -1.317 1.00 96.62 86 LYS A O 1
ATOM 739 N N . THR A 1 87 ? 3.713 6.822 0.537 1.00 96.19 87 THR A N 1
ATOM 740 C CA . THR A 1 87 ? 4.721 6.298 1.472 1.00 96.19 87 THR A CA 1
ATOM 741 C C . THR A 1 87 ? 4.717 4.769 1.482 1.00 96.19 87 THR A C 1
ATOM 743 O O . THR A 1 87 ? 5.773 4.176 1.282 1.00 96.19 87 THR A O 1
ATOM 746 N N . ILE A 1 88 ? 3.536 4.148 1.576 1.00 96.88 88 ILE A N 1
ATOM 747 C CA . ILE A 1 88 ? 3.369 2.685 1.527 1.00 96.88 88 ILE A CA 1
ATOM 748 C C . ILE A 1 88 ? 3.939 2.097 0.226 1.00 96.88 88 ILE A C 1
ATOM 750 O O . ILE A 1 88 ? 4.696 1.125 0.239 1.00 96.88 88 ILE A O 1
ATOM 754 N N . ILE A 1 89 ? 3.621 2.702 -0.923 1.00 96.94 89 ILE A N 1
ATOM 755 C CA . ILE A 1 89 ? 4.145 2.251 -2.223 1.00 96.94 89 ILE A CA 1
ATOM 756 C C . ILE A 1 89 ? 5.682 2.349 -2.247 1.00 96.94 89 ILE A C 1
ATOM 758 O O . ILE A 1 89 ? 6.370 1.415 -2.668 1.00 96.94 89 ILE A O 1
ATOM 762 N N . LEU A 1 90 ? 6.237 3.458 -1.749 1.00 95.38 90 LEU A N 1
ATOM 763 C CA . LEU A 1 90 ? 7.681 3.692 -1.706 1.00 95.38 90 LEU A CA 1
ATOM 764 C C . LEU A 1 90 ? 8.431 2.756 -0.756 1.00 95.38 90 LEU A C 1
ATOM 766 O O . LEU A 1 90 ? 9.611 2.510 -1.006 1.00 95.38 90 LEU A O 1
ATOM 770 N N . ALA A 1 91 ? 7.795 2.233 0.292 1.00 93.31 91 ALA A N 1
ATOM 771 C CA . ALA A 1 91 ? 8.425 1.285 1.208 1.00 93.31 91 ALA A CA 1
ATOM 772 C C . ALA A 1 91 ? 8.748 -0.062 0.540 1.00 93.31 91 ALA A C 1
ATOM 774 O O . ALA A 1 91 ? 9.739 -0.700 0.886 1.00 93.31 91 ALA A O 1
ATOM 775 N N . ASN A 1 92 ? 7.999 -0.436 -0.501 1.00 93.31 92 ASN A N 1
ATOM 776 C CA . ASN A 1 92 ? 8.119 -1.709 -1.218 1.00 93.31 92 ASN A CA 1
ATOM 777 C C . ASN A 1 92 ? 9.302 -1.754 -2.213 1.00 93.31 92 ASN A C 1
ATOM 779 O O . ASN A 1 92 ? 9.181 -2.194 -3.360 1.00 93.31 92 ASN A O 1
ATOM 783 N N . GLN A 1 93 ? 10.486 -1.305 -1.784 1.00 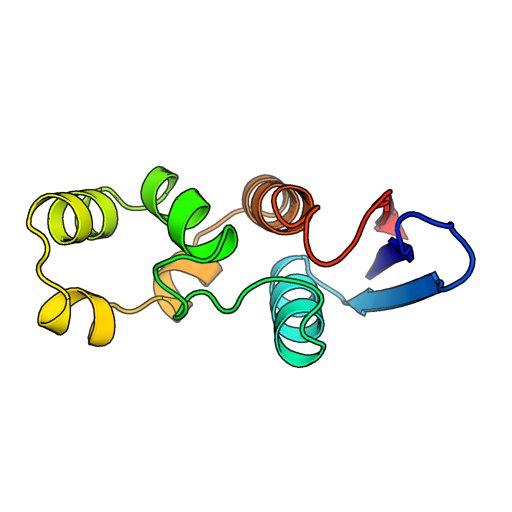85.06 93 GLN A N 1
ATOM 784 C CA . GLN A 1 93 ? 11.697 -1.311 -2.615 1.00 85.06 93 GLN A CA 1
ATOM 785 C C . GLN A 1 93 ? 12.201 -2.726 -2.930 1.00 85.06 93 GLN A C 1
ATOM 787 O O . GLN A 1 93 ? 12.977 -2.876 -3.866 1.00 85.06 93 GLN A O 1
ATOM 792 N N . GLY A 1 94 ? 11.781 -3.755 -2.183 1.00 79.88 94 GLY A N 1
ATOM 793 C CA . GLY A 1 94 ? 12.155 -5.149 -2.453 1.00 79.88 94 GLY A CA 1
ATOM 794 C C . GLY A 1 94 ? 11.574 -5.703 -3.760 1.00 79.88 94 GLY A C 1
ATOM 795 O O . GLY A 1 94 ? 12.227 -6.504 -4.427 1.00 79.88 94 GLY A O 1
ATOM 796 N N . ASN A 1 95 ? 10.390 -5.225 -4.157 1.00 83.56 95 ASN A N 1
ATOM 797 C CA . ASN A 1 95 ? 9.658 -5.711 -5.333 1.00 83.56 95 ASN A CA 1
ATOM 798 C C . ASN A 1 95 ? 9.778 -4.765 -6.535 1.00 83.56 95 ASN A C 1
ATOM 800 O O . ASN A 1 95 ? 9.820 -5.215 -7.681 1.00 83.56 95 ASN A O 1
ATOM 804 N N . ALA A 1 96 ? 9.900 -3.457 -6.286 1.00 85.56 96 ALA A N 1
ATOM 805 C CA . ALA A 1 96 ? 10.166 -2.460 -7.315 1.00 85.56 96 ALA A CA 1
ATOM 806 C C . ALA A 1 96 ? 11.137 -1.381 -6.810 1.00 85.56 96 ALA A C 1
ATOM 808 O O . ALA A 1 96 ? 10.821 -0.604 -5.908 1.00 85.56 96 ALA A O 1
ATOM 809 N N . TYR A 1 97 ? 12.306 -1.289 -7.447 1.00 85.56 97 TYR A N 1
ATOM 810 C CA . TYR A 1 97 ? 13.366 -0.333 -7.124 1.00 85.56 97 TYR A CA 1
ATOM 811 C C . TYR A 1 97 ? 13.263 0.951 -7.954 1.00 85.56 97 TYR A C 1
ATOM 813 O O . TYR A 1 97 ? 12.689 0.979 -9.046 1.00 85.56 97 TYR A O 1
ATOM 821 N N . TYR A 1 98 ? 13.906 2.018 -7.467 1.00 88.19 98 TYR A N 1
ATOM 822 C CA . TYR A 1 98 ? 14.014 3.313 -8.159 1.00 88.19 98 TYR A CA 1
ATOM 823 C C . TYR A 1 98 ? 12.650 3.870 -8.587 1.00 88.19 98 TYR A C 1
ATOM 825 O O . TYR A 1 98 ? 12.466 4.329 -9.716 1.00 88.19 98 TYR A O 1
ATOM 833 N N . GLN A 1 99 ? 11.690 3.788 -7.670 1.00 93.50 99 GLN A N 1
ATOM 834 C CA . GLN A 1 99 ? 10.323 4.213 -7.914 1.00 93.50 99 GLN A CA 1
ATOM 835 C C . GLN A 1 99 ? 10.225 5.728 -8.122 1.00 93.50 99 GLN A C 1
ATOM 837 O O . GLN A 1 99 ? 10.958 6.507 -7.506 1.00 93.50 99 GLN A O 1
ATOM 842 N N . GLY A 1 100 ? 9.296 6.154 -8.973 1.00 93.06 100 GLY A N 1
ATOM 843 C CA . GLY A 1 100 ? 9.045 7.561 -9.253 1.00 93.06 100 GLY A CA 1
ATOM 844 C C . GLY A 1 100 ? 7.583 7.826 -9.571 1.00 93.06 100 GLY A C 1
ATOM 845 O O . GLY A 1 100 ? 6.905 6.995 -10.170 1.00 93.06 100 GLY A O 1
ATOM 846 N N . PHE A 1 101 ? 7.120 9.015 -9.197 1.00 95.75 101 PHE A N 1
ATOM 847 C CA . PHE A 1 101 ? 5.758 9.475 -9.443 1.00 95.75 101 PHE A CA 1
ATOM 848 C C . PHE A 1 101 ? 5.796 10.751 -10.271 1.00 95.75 101 PHE A C 1
ATOM 850 O O . PHE A 1 101 ? 6.631 11.631 -10.048 1.00 95.75 101 PHE A O 1
ATOM 857 N N . LYS A 1 102 ? 4.868 10.858 -11.215 1.00 93.94 102 LYS A N 1
ATOM 858 C CA . LYS A 1 102 ? 4.598 12.082 -11.955 1.00 93.94 102 LYS A CA 1
ATOM 859 C C . LYS A 1 102 ? 3.101 12.342 -11.948 1.00 93.94 102 LYS A C 1
ATOM 861 O O . LYS A 1 102 ? 2.333 11.568 -12.515 1.0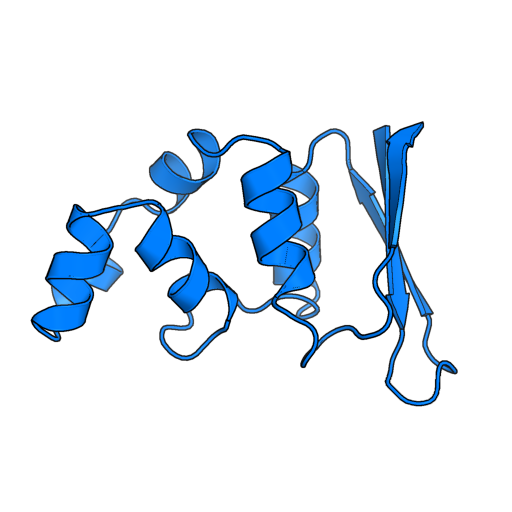0 93.94 102 LYS A O 1
ATOM 866 N N . GLU A 1 103 ? 2.718 13.450 -11.335 1.00 86.31 103 GLU A N 1
ATOM 867 C CA . GLU A 1 103 ? 1.354 13.965 -11.377 1.00 86.31 103 GLU A CA 1
ATOM 868 C C . GLU A 1 103 ? 1.169 14.759 -12.674 1.00 86.31 103 GLU A C 1
ATOM 870 O O . GLU A 1 103 ? 2.036 15.551 -13.065 1.00 86.31 103 GLU A O 1
ATOM 875 N N . VAL A 1 104 ? 0.084 14.459 -13.388 1.00 73.31 104 VAL A N 1
ATOM 876 C CA . VAL A 1 104 ? -0.281 15.042 -14.686 1.00 73.31 104 VAL A CA 1
ATOM 877 C C . VAL A 1 104 ? -1.676 15.633 -14.605 1.00 73.31 104 VAL A C 1
ATOM 879 O O . VAL A 1 104 ? -2.577 14.942 -14.060 1.00 73.31 104 VAL A O 1
#

Secondary structure (DSSP, 8-state):
-EEEEEE-TTS-SEEEEEESSHHHHHHHHHHTTSS--TT-TTSHHHHHHTTT-HHHHHHHHTT-HHHHHTS-HHHHHHHS-HHHHHHHHHH-TTTSEEEEEEE-

Sequence (104 aa):
MIKWIGTDTSRFIKWNEEAETYLELLYKLIERGLVHDYLDLEGDTFHDLLNYSKELEELNKKENYNAIREFDFDSLLKQLNDEQIKTIILANQGNAYYQGFKEV